Protein AF-A0A924XTL6-F1 (afdb_monomer_lite)

Structure (mmCIF, N/CA/C/O backbone):
data_AF-A0A924XTL6-F1
#
_entry.id   AF-A0A924XTL6-F1
#
loop_
_atom_site.group_PDB
_atom_site.id
_atom_site.type_symbol
_atom_site.label_atom_id
_at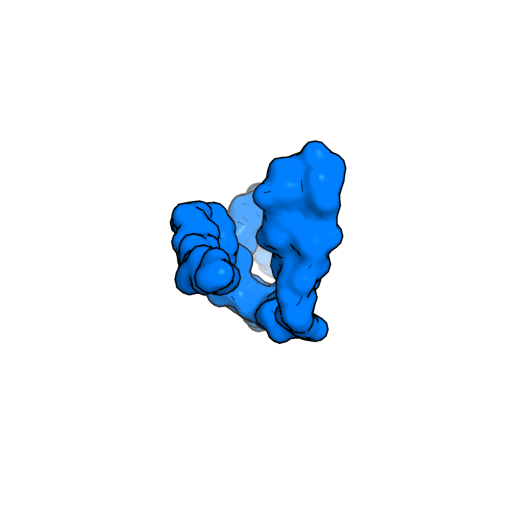om_site.label_alt_id
_atom_site.label_comp_id
_atom_site.label_asym_id
_atom_site.label_entity_id
_atom_site.label_seq_id
_atom_site.pdbx_PDB_ins_code
_atom_site.Cartn_x
_atom_site.Cartn_y
_atom_site.Cartn_z
_atom_site.occupancy
_atom_site.B_iso_or_equiv
_atom_site.auth_seq_id
_atom_site.auth_comp_id
_atom_site.auth_asym_id
_atom_site.auth_atom_id
_atom_site.pdbx_PDB_model_num
ATOM 1 N N . ARG A 1 1 ? 21.742 -15.643 -13.964 1.00 49.38 1 ARG A N 1
ATOM 2 C CA . ARG A 1 1 ? 21.197 -16.119 -12.668 1.00 49.38 1 ARG A CA 1
ATOM 3 C C . ARG A 1 1 ? 20.421 -14.956 -12.063 1.00 49.38 1 ARG A C 1
ATOM 5 O O . ARG A 1 1 ? 21.058 -13.995 -11.662 1.00 49.38 1 A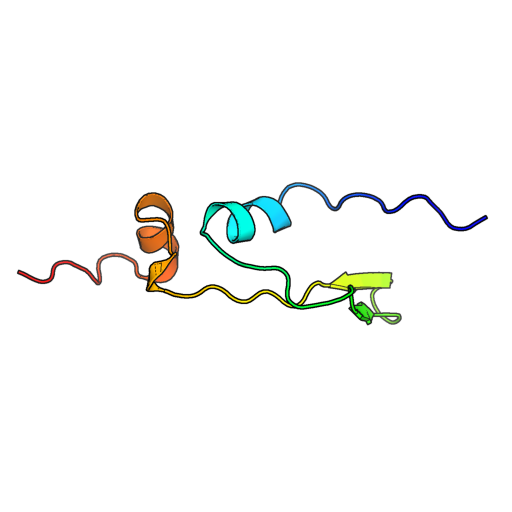RG A O 1
ATOM 12 N N . VAL A 1 2 ? 19.088 -14.992 -12.093 1.00 47.59 2 VAL A N 1
ATOM 13 C CA . VAL A 1 2 ? 18.256 -13.954 -11.458 1.00 47.59 2 VAL A CA 1
ATOM 14 C C . VAL A 1 2 ? 18.434 -14.099 -9.941 1.00 47.59 2 VAL A C 1
ATOM 16 O O . VAL A 1 2 ? 18.324 -15.227 -9.451 1.00 47.59 2 VAL A O 1
ATOM 19 N N . PRO A 1 3 ? 18.810 -13.044 -9.201 1.00 52.19 3 PRO A N 1
ATOM 20 C CA . PRO A 1 3 ? 18.904 -13.131 -7.750 1.00 52.19 3 PRO A CA 1
ATOM 21 C C . PRO A 1 3 ? 17.527 -13.479 -7.171 1.00 52.19 3 PRO A C 1
ATOM 23 O O . PRO A 1 3 ? 16.501 -13.030 -7.678 1.00 52.19 3 PRO A O 1
ATOM 26 N N . ALA A 1 4 ? 17.500 -14.308 -6.124 1.00 56.78 4 ALA A N 1
ATOM 27 C CA . ALA A 1 4 ? 16.268 -14.587 -5.394 1.00 56.78 4 ALA A CA 1
ATOM 28 C C . ALA A 1 4 ? 15.645 -13.258 -4.923 1.00 56.78 4 ALA A C 1
ATOM 30 O O . ALA A 1 4 ? 16.410 -12.359 -4.554 1.00 56.78 4 ALA A O 1
ATOM 31 N N . PRO A 1 5 ? 14.304 -13.111 -4.913 1.00 53.06 5 PRO A N 1
ATOM 32 C CA . PRO A 1 5 ? 13.674 -11.872 -4.486 1.00 53.06 5 PRO A CA 1
ATOM 33 C C . PRO A 1 5 ? 14.128 -11.574 -3.060 1.00 53.06 5 PRO A C 1
ATOM 35 O O . PRO A 1 5 ? 13.784 -12.293 -2.119 1.00 53.06 5 PRO A O 1
ATOM 38 N N . GLN A 1 6 ? 14.945 -10.538 -2.896 1.00 57.75 6 GLN A N 1
ATOM 39 C CA . GLN A 1 6 ? 15.307 -10.031 -1.585 1.00 57.75 6 GLN A CA 1
ATOM 40 C C . GLN A 1 6 ? 14.020 -9.465 -0.993 1.00 57.75 6 GLN A C 1
ATOM 42 O O . GLN A 1 6 ? 13.554 -8.393 -1.376 1.00 57.75 6 GLN A O 1
ATOM 47 N N . VAL A 1 7 ? 13.384 -10.246 -0.117 1.00 54.47 7 VAL A N 1
ATOM 48 C CA . VAL A 1 7 ? 12.201 -9.824 0.631 1.00 54.47 7 VAL A CA 1
ATOM 49 C C . VAL A 1 7 ? 12.586 -8.546 1.366 1.00 54.47 7 VAL A C 1
ATOM 51 O O . VAL A 1 7 ? 13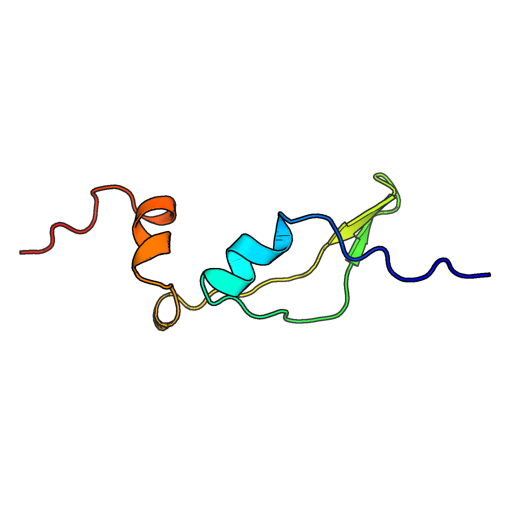.375 -8.580 2.310 1.00 54.47 7 VAL A O 1
ATOM 54 N N . ALA A 1 8 ? 12.081 -7.416 0.868 1.00 52.03 8 ALA A N 1
ATOM 55 C CA . ALA A 1 8 ? 12.506 -6.102 1.310 1.00 52.03 8 ALA A CA 1
ATOM 56 C C . ALA A 1 8 ? 12.349 -5.951 2.836 1.00 52.03 8 ALA A C 1
ATOM 58 O O . ALA A 1 8 ? 11.363 -6.423 3.422 1.00 52.03 8 ALA A O 1
ATOM 59 N N . PRO A 1 9 ? 13.322 -5.296 3.485 1.00 51.88 9 PRO A N 1
ATOM 60 C CA . PRO A 1 9 ? 13.421 -5.196 4.930 1.00 51.88 9 PRO A CA 1
ATOM 61 C C . PRO A 1 9 ? 12.217 -4.433 5.470 1.00 51.88 9 PRO A C 1
ATOM 63 O O . PRO A 1 9 ? 11.969 -3.326 5.027 1.00 51.88 9 PRO A O 1
ATOM 66 N N . GLN A 1 10 ? 11.496 -5.043 6.417 1.00 56.72 10 GLN A N 1
ATOM 67 C CA . GLN A 1 10 ? 10.641 -4.482 7.486 1.00 56.72 10 GLN A CA 1
ATOM 68 C C . GLN A 1 10 ? 9.578 -3.400 7.148 1.00 56.72 10 GLN A C 1
ATOM 70 O O . GLN A 1 10 ? 8.458 -3.501 7.649 1.00 56.72 10 GLN A O 1
ATOM 75 N N . GLN A 1 11 ? 9.860 -2.437 6.272 1.00 56.12 11 GLN A N 1
ATOM 76 C CA . GLN A 1 11 ? 9.037 -1.294 5.870 1.00 56.12 11 GLN A CA 1
ATOM 77 C C . GLN A 1 11 ? 7.696 -1.698 5.245 1.00 56.12 11 GLN A C 1
ATOM 79 O O . GLN A 1 11 ? 6.658 -1.123 5.561 1.00 56.12 11 GLN A O 1
ATOM 84 N N . ARG A 1 12 ? 7.660 -2.764 4.433 1.00 57.59 12 ARG A N 1
ATOM 85 C CA . ARG A 1 12 ? 6.403 -3.229 3.810 1.00 57.59 12 ARG A CA 1
ATOM 86 C C . ARG A 1 12 ? 5.451 -3.909 4.799 1.00 57.59 12 ARG A C 1
ATOM 88 O O . ARG A 1 12 ? 4.245 -3.956 4.569 1.00 57.59 12 ARG A O 1
ATOM 95 N N . ARG A 1 13 ? 5.960 -4.416 5.931 1.00 74.06 13 ARG A N 1
ATOM 96 C CA . ARG A 1 13 ? 5.121 -5.111 6.924 1.00 74.06 13 ARG A CA 1
ATOM 97 C C . ARG A 1 13 ? 4.148 -4.161 7.615 1.00 74.06 13 ARG A C 1
ATOM 99 O O . ARG A 1 13 ? 3.103 -4.627 8.053 1.00 74.06 13 ARG A O 1
ATOM 106 N N . GLY A 1 14 ? 4.473 -2.870 7.716 1.00 84.62 14 GLY A N 1
ATOM 107 C CA . GLY A 1 14 ? 3.616 -1.873 8.364 1.00 84.62 14 GLY A CA 1
ATOM 108 C C . GLY A 1 14 ? 2.237 -1.791 7.713 1.00 84.62 14 GLY A C 1
ATOM 109 O O . GLY A 1 14 ? 1.232 -2.020 8.379 1.00 84.62 14 GLY A O 1
ATOM 110 N N . TYR A 1 15 ? 2.193 -1.584 6.396 1.00 86.69 15 TYR A N 1
ATOM 111 C CA . TYR A 1 15 ? 0.941 -1.454 5.645 1.00 86.69 15 TYR A CA 1
ATOM 112 C C . TYR A 1 15 ? 0.124 -2.747 5.616 1.00 86.69 15 TYR A C 1
ATOM 114 O O . TYR A 1 15 ? -1.088 -2.720 5.821 1.00 86.69 15 TYR A O 1
ATOM 122 N N . LEU A 1 16 ? 0.782 -3.900 5.468 1.00 89.38 16 LEU A N 1
ATOM 123 C CA . LEU A 1 16 ? 0.091 -5.192 5.526 1.00 89.38 16 LEU A CA 1
ATOM 124 C C . LEU A 1 16 ? -0.506 -5.448 6.918 1.00 89.38 16 LEU A C 1
ATOM 126 O O . LEU A 1 16 ? -1.647 -5.882 7.041 1.00 89.38 16 LEU A O 1
ATOM 130 N N . ARG A 1 17 ? 0.223 -5.106 7.989 1.00 87.69 17 ARG A N 1
ATOM 131 C CA . ARG A 1 17 ? -0.288 -5.177 9.371 1.00 87.69 17 ARG A CA 1
ATOM 132 C C . ARG A 1 17 ? -1.382 -4.148 9.654 1.00 87.69 17 ARG A C 1
ATOM 134 O O . ARG A 1 17 ? -2.184 -4.378 10.563 1.00 87.69 17 ARG A O 1
ATOM 141 N N . ALA A 1 18 ? -1.387 -3.026 8.938 1.00 89.50 18 ALA A N 1
ATOM 142 C CA . ALA A 1 18 ? -2.437 -2.019 9.002 1.00 89.50 18 ALA A CA 1
ATOM 143 C C . ALA A 1 18 ? -3.724 -2.475 8.301 1.00 89.50 18 ALA A C 1
ATOM 145 O O . ALA A 1 18 ? -4.779 -1.982 8.675 1.00 89.50 18 ALA A O 1
ATOM 146 N N . GLY A 1 19 ? -3.648 -3.444 7.381 1.00 91.25 19 GLY A N 1
ATOM 147 C CA . GLY A 1 19 ? -4.806 -4.048 6.712 1.00 91.25 19 GLY A CA 1
ATOM 148 C C . GLY A 1 19 ? -4.771 -3.991 5.183 1.00 91.25 19 GLY A C 1
ATOM 149 O O . GLY A 1 19 ? -5.754 -4.387 4.554 1.00 91.25 19 GLY A O 1
ATOM 150 N N . ALA A 1 20 ? -3.671 -3.506 4.597 1.00 93.56 20 ALA A N 1
ATOM 151 C CA . ALA A 1 20 ? -3.553 -3.279 3.163 1.00 93.56 20 ALA A CA 1
ATOM 152 C C . ALA A 1 20 ? -3.430 -4.583 2.358 1.00 93.56 20 ALA A C 1
ATOM 154 O O . ALA A 1 20 ? -2.945 -5.603 2.855 1.00 93.56 20 ALA A O 1
ATOM 155 N N . TRP A 1 21 ? -3.819 -4.516 1.090 1.00 94.06 21 TRP A N 1
ATOM 156 C CA . TRP A 1 21 ? -3.673 -5.566 0.089 1.00 94.06 21 TRP A CA 1
ATOM 157 C C . TRP A 1 21 ? -2.586 -5.220 -0.914 1.00 94.06 21 TRP A C 1
ATOM 159 O O . TRP A 1 21 ? -2.393 -4.052 -1.231 1.00 94.06 21 TRP A O 1
ATOM 169 N N . ILE A 1 22 ? -1.917 -6.248 -1.433 1.00 93.31 22 ILE A N 1
ATOM 170 C CA . ILE A 1 22 ? -1.076 -6.130 -2.624 1.00 93.31 22 ILE A CA 1
ATOM 171 C C . ILE A 1 22 ? -1.982 -6.295 -3.838 1.00 93.31 22 ILE A C 1
ATOM 173 O O . ILE A 1 22 ? -2.718 -7.275 -3.931 1.00 93.31 22 ILE A O 1
ATOM 177 N N . CYS A 1 23 ? -1.919 -5.338 -4.753 1.00 94.19 23 CYS A N 1
ATOM 178 C CA . CYS A 1 23 ? -2.845 -5.246 -5.876 1.00 94.19 23 CYS A CA 1
ATOM 179 C C . CYS A 1 23 ? -2.204 -5.587 -7.228 1.00 94.19 23 CYS A C 1
ATOM 181 O O . CYS A 1 23 ? -2.815 -5.348 -8.264 1.00 94.19 23 CYS A O 1
ATOM 183 N N . GLY A 1 24 ? -0.992 -6.144 -7.235 1.00 90.88 24 GLY A N 1
ATOM 184 C CA . GLY A 1 24 ? -0.330 -6.561 -8.465 1.00 90.88 24 GLY A CA 1
ATOM 185 C C . GLY A 1 24 ? 1.119 -6.983 -8.269 1.00 90.88 24 GLY A C 1
ATOM 186 O O . GLY A 1 24 ? 1.624 -7.073 -7.145 1.00 90.88 24 GLY A O 1
ATOM 187 N N . GLU A 1 25 ? 1.769 -7.240 -9.398 1.00 91.38 25 GLU A N 1
ATOM 188 C CA . GLU A 1 25 ? 3.207 -7.469 -9.477 1.00 91.38 25 GLU A CA 1
ATOM 189 C C . GLU A 1 25 ? 3.987 -6.197 -9.112 1.00 91.38 25 GLU A C 1
ATOM 191 O O . GLU A 1 25 ? 3.465 -5.085 -9.244 1.00 91.38 25 GLU A O 1
ATOM 196 N N . PRO A 1 26 ? 5.228 -6.334 -8.620 1.00 90.06 26 PRO A N 1
ATOM 197 C CA . PRO A 1 26 ? 6.045 -5.174 -8.323 1.00 90.06 26 PRO A CA 1
ATOM 198 C C . PRO A 1 26 ? 6.441 -4.423 -9.600 1.00 90.06 26 PRO A C 1
ATOM 200 O O . PRO A 1 26 ? 6.890 -5.029 -10.572 1.00 90.06 26 PRO A O 1
ATOM 203 N N . ALA A 1 27 ? 6.348 -3.098 -9.566 1.00 91.06 27 ALA A N 1
ATOM 204 C CA . ALA A 1 27 ? 6.874 -2.225 -10.604 1.00 91.06 27 ALA A CA 1
ATOM 205 C C . ALA A 1 27 ? 8.379 -2.028 -10.384 1.00 91.06 27 ALA A C 1
ATOM 207 O O . ALA A 1 27 ? 8.792 -1.600 -9.307 1.00 91.06 27 ALA A O 1
ATOM 208 N N . LEU A 1 28 ? 9.192 -2.366 -11.388 1.00 91.44 28 LEU A N 1
ATOM 209 C CA . LEU A 1 28 ? 10.627 -2.091 -11.382 1.00 91.44 28 LEU A CA 1
ATOM 210 C C . LEU A 1 28 ? 10.856 -0.632 -11.774 1.00 91.44 28 LEU A C 1
ATOM 212 O O . LEU A 1 28 ? 10.421 -0.215 -12.846 1.00 91.44 28 LEU A O 1
ATOM 216 N N . ASP A 1 29 ? 11.588 0.093 -10.940 1.00 88.25 29 ASP A N 1
ATOM 217 C CA . ASP A 1 29 ? 12.133 1.404 -11.254 1.00 88.25 29 ASP A CA 1
ATOM 218 C C . ASP A 1 29 ? 13.626 1.259 -11.616 1.00 88.25 29 ASP A C 1
ATOM 220 O O . ASP A 1 29 ? 14.456 0.996 -10.734 1.00 88.25 29 ASP A O 1
ATOM 224 N N . PRO A 1 30 ? 13.997 1.377 -12.908 1.00 88.56 30 PRO A N 1
ATOM 225 C CA . PRO A 1 30 ? 15.379 1.216 -13.349 1.00 88.56 30 PRO A CA 1
ATOM 226 C C . PRO A 1 30 ? 16.307 2.348 -12.905 1.00 88.56 30 PRO A C 1
ATOM 228 O O . PRO A 1 30 ? 17.509 2.115 -12.794 1.00 88.56 30 PRO A O 1
ATOM 231 N N . GLU A 1 31 ? 15.781 3.554 -12.671 1.00 95.00 31 GLU A N 1
ATOM 232 C CA . GLU A 1 31 ? 16.593 4.716 -12.289 1.00 95.00 31 GLU A CA 1
ATOM 233 C C . GLU A 1 31 ? 17.129 4.553 -10.863 1.00 95.00 31 GLU A C 1
ATOM 235 O O . GLU A 1 31 ? 18.283 4.877 -10.578 1.00 95.00 31 GLU A O 1
ATOM 240 N N . PHE A 1 32 ? 16.320 3.956 -9.988 1.00 86.94 32 PHE A N 1
ATOM 241 C CA . PHE A 1 32 ? 16.655 3.751 -8.580 1.00 86.94 32 PHE A CA 1
ATOM 242 C C . PHE A 1 32 ? 17.056 2.307 -8.248 1.00 86.94 32 PHE A C 1
ATOM 244 O O . PHE A 1 32 ? 17.504 2.035 -7.132 1.00 86.94 32 PHE A O 1
ATOM 251 N N . ASN A 1 33 ? 16.940 1.380 -9.209 1.00 87.31 33 ASN A N 1
ATOM 252 C CA . ASN A 1 33 ? 17.149 -0.058 -9.012 1.00 87.31 33 ASN A CA 1
ATOM 253 C C . ASN A 1 33 ? 16.292 -0.604 -7.849 1.00 87.31 33 ASN A C 1
ATOM 255 O O . ASN A 1 33 ? 16.747 -1.399 -7.018 1.00 87.31 33 ASN A O 1
ATOM 259 N N . THR A 1 34 ? 15.041 -0.147 -7.778 1.00 85.75 34 THR A N 1
ATOM 260 C CA . THR A 1 34 ? 14.066 -0.523 -6.748 1.00 85.75 34 THR A CA 1
ATOM 261 C C . THR A 1 34 ? 12.843 -1.178 -7.362 1.00 85.75 34 THR A C 1
ATOM 263 O O . THR A 1 34 ? 12.566 -1.056 -8.549 1.00 85.75 34 THR A O 1
ATOM 266 N N . ALA A 1 35 ? 12.106 -1.915 -6.536 1.00 89.50 35 ALA A N 1
ATOM 267 C CA . ALA A 1 35 ? 10.852 -2.526 -6.935 1.00 89.50 35 ALA A CA 1
ATOM 268 C C . ALA A 1 35 ? 9.764 -2.164 -5.924 1.00 89.50 35 ALA A C 1
ATOM 270 O O . ALA A 1 35 ? 9.913 -2.463 -4.730 1.00 89.50 35 ALA A O 1
ATOM 271 N N . ASP A 1 36 ? 8.674 -1.575 -6.400 1.00 85.81 36 ASP A N 1
ATOM 272 C CA . ASP A 1 36 ? 7.574 -1.088 -5.570 1.00 85.81 36 ASP A CA 1
ATOM 273 C C . ASP A 1 36 ? 6.296 -1.881 -5.799 1.00 85.81 36 ASP A C 1
ATOM 275 O O . ASP A 1 36 ? 6.018 -2.356 -6.894 1.00 85.81 36 ASP A O 1
ATOM 279 N N . PHE A 1 37 ? 5.505 -2.044 -4.741 1.00 89.69 37 PHE A N 1
ATOM 280 C CA . PHE A 1 37 ? 4.222 -2.735 -4.814 1.00 89.69 37 PHE A CA 1
ATOM 281 C C . PHE A 1 37 ? 3.089 -1.723 -4.753 1.00 89.69 37 PHE A C 1
ATOM 283 O O . PHE A 1 37 ? 3.068 -0.867 -3.867 1.00 89.69 37 PHE A O 1
ATOM 290 N N . PHE A 1 38 ? 2.101 -1.883 -5.630 1.00 91.31 38 PHE A N 1
ATOM 291 C CA . PHE A 1 38 ? 0.840 -1.169 -5.495 1.00 91.31 38 PHE A CA 1
ATOM 292 C C . PHE A 1 38 ? 0.036 -1.761 -4.327 1.00 91.31 38 PHE A C 1
ATOM 294 O O . PHE A 1 38 ? -0.284 -2.955 -4.326 1.00 91.31 38 PHE A O 1
ATOM 301 N N . LEU A 1 39 ? -0.253 -0.930 -3.319 1.00 93.00 39 LEU A N 1
ATOM 302 C CA . LEU A 1 39 ? -0.994 -1.314 -2.120 1.00 93.00 39 LEU A CA 1
ATOM 303 C C . LEU A 1 39 ? -2.328 -0.568 -2.025 1.00 93.00 39 LEU A C 1
ATOM 305 O O . LEU A 1 39 ? -2.367 0.649 -2.196 1.00 93.00 39 LEU A O 1
ATOM 309 N N . LEU A 1 40 ? -3.393 -1.277 -1.650 1.00 94.38 40 LEU A N 1
ATOM 310 C CA . LEU A 1 40 ? -4.699 -0.691 -1.332 1.00 94.38 40 LEU A CA 1
ATOM 311 C C . LEU A 1 40 ? -5.032 -0.922 0.144 1.00 94.38 40 LEU A C 1
ATOM 313 O O . LEU A 1 40 ? -5.036 -2.064 0.595 1.00 94.38 40 LEU A O 1
ATOM 317 N N . LEU A 1 41 ? -5.344 0.138 0.894 1.00 92.69 41 LEU A N 1
ATOM 318 C CA . LEU A 1 41 ? -5.760 0.058 2.299 1.00 92.69 41 LEU A CA 1
ATOM 319 C C . LEU A 1 41 ? -7.202 0.556 2.463 1.00 92.69 41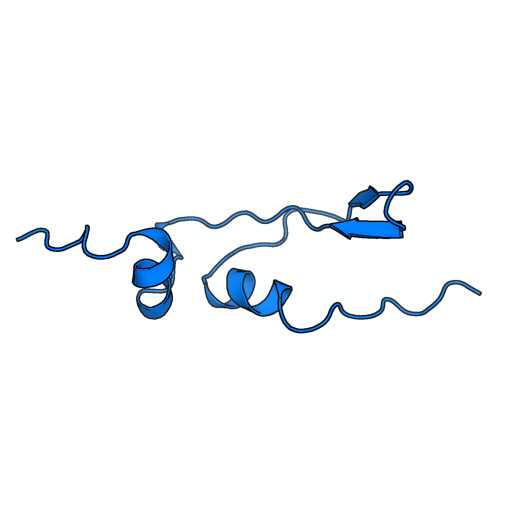 LEU A C 1
ATOM 321 O O . LEU A 1 41 ? -7.415 1.758 2.624 1.00 92.69 41 LEU A O 1
ATOM 325 N N . PRO A 1 42 ? -8.200 -0.346 2.443 1.00 92.75 42 PRO A N 1
ATOM 326 C CA . PRO A 1 42 ? -9.570 0.019 2.777 1.00 92.75 42 PRO A CA 1
ATOM 327 C C . PRO A 1 42 ? -9.645 0.520 4.223 1.00 92.75 42 PRO A C 1
ATOM 329 O O . PRO A 1 42 ? -9.152 -0.150 5.133 1.00 92.75 42 PRO A O 1
ATOM 332 N N . LEU A 1 43 ? -10.275 1.676 4.454 1.00 90.00 43 LEU A N 1
ATOM 333 C CA . LEU A 1 43 ? -10.353 2.272 5.796 1.00 90.00 43 LEU A CA 1
ATOM 334 C C . LEU A 1 43 ? -11.101 1.385 6.799 1.00 90.00 43 LEU A C 1
ATOM 336 O O . LEU A 1 43 ? -10.719 1.326 7.961 1.00 90.00 43 LEU A O 1
ATOM 340 N N . GLU A 1 44 ? -12.093 0.621 6.343 1.00 90.69 44 GLU A N 1
ATOM 341 C CA . GLU A 1 44 ? -12.804 -0.381 7.153 1.00 90.69 44 GLU A CA 1
ATOM 342 C C . GLU A 1 44 ? -11.889 -1.505 7.680 1.00 90.69 44 GLU A C 1
ATOM 344 O O . GLU A 1 44 ? -12.189 -2.143 8.687 1.00 90.69 44 GLU A O 1
ATOM 349 N N . ARG A 1 45 ? -10.751 -1.744 7.016 1.00 89.69 45 ARG A N 1
ATOM 350 C CA . ARG A 1 45 ? -9.744 -2.736 7.416 1.00 89.69 45 ARG A CA 1
ATOM 351 C C . ARG A 1 45 ? -8.612 -2.120 8.220 1.00 89.69 45 ARG A C 1
ATOM 353 O O . ARG A 1 45 ? -7.742 -2.861 8.686 1.00 89.69 45 ARG A O 1
ATOM 360 N N . LEU A 1 46 ? -8.595 -0.793 8.362 1.00 91.06 46 LEU A N 1
ATOM 361 C CA . LEU A 1 46 ? -7.533 -0.109 9.069 1.00 91.06 46 LEU A CA 1
ATOM 362 C C . LEU A 1 46 ? -7.551 -0.531 10.533 1.00 91.06 46 LEU A C 1
ATOM 364 O O . LEU A 1 46 ? -8.454 -0.196 11.299 1.00 91.06 46 LEU A O 1
ATOM 368 N N . ALA A 1 47 ? -6.516 -1.260 10.937 1.00 84.94 47 ALA A N 1
ATOM 369 C CA . ALA A 1 47 ? -6.408 -1.719 12.307 1.00 84.94 47 ALA A CA 1
ATOM 370 C C . ALA A 1 47 ? -6.397 -0.513 13.276 1.00 84.94 47 ALA A C 1
ATOM 372 O O . ALA A 1 47 ? -5.540 0.363 13.120 1.00 84.94 47 ALA A O 1
ATOM 373 N N . PRO A 1 48 ? -7.242 -0.491 14.328 1.00 81.81 48 PRO A N 1
ATOM 374 C CA . PRO A 1 48 ? -7.395 0.667 15.220 1.00 81.81 48 PRO A CA 1
ATOM 375 C C . PRO A 1 48 ? -6.081 1.168 15.834 1.00 81.81 48 PRO A C 1
ATOM 377 O O . PRO A 1 48 ? -5.858 2.367 15.973 1.00 81.81 48 PRO A O 1
ATOM 380 N N . ARG A 1 49 ? -5.155 0.245 16.130 1.00 82.44 49 ARG A N 1
ATOM 381 C CA . ARG A 1 49 ? -3.809 0.566 16.637 1.00 82.44 49 ARG A CA 1
ATOM 382 C C . ARG A 1 49 ? -2.973 1.418 15.674 1.00 82.44 49 ARG A C 1
ATOM 384 O O . ARG A 1 49 ? -2.135 2.185 16.127 1.00 82.44 49 ARG A O 1
ATOM 391 N N . HIS A 1 50 ? -3.196 1.283 14.367 1.00 83.19 50 HIS A N 1
ATOM 392 C CA . HIS A 1 50 ? -2.499 2.046 13.331 1.00 83.19 50 HIS A CA 1
ATOM 393 C C . HIS A 1 50 ? -3.283 3.284 12.891 1.00 83.19 50 HIS A C 1
ATOM 395 O O . HIS A 1 50 ? -2.676 4.208 12.359 1.00 83.19 50 HIS A O 1
ATOM 401 N N . ALA A 1 51 ? -4.593 3.347 13.151 1.0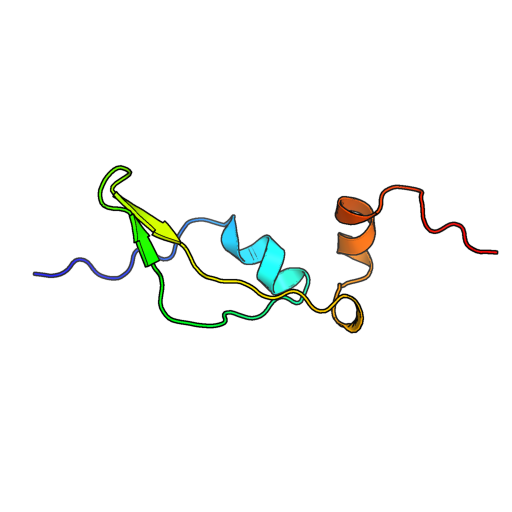0 81.38 51 ALA A N 1
ATOM 402 C CA . ALA A 1 51 ? -5.427 4.500 12.812 1.00 81.38 51 ALA A CA 1
ATOM 403 C C . ALA A 1 51 ? -4.887 5.813 13.400 1.00 81.38 51 ALA A C 1
ATOM 405 O O . ALA A 1 51 ? -4.894 6.832 12.720 1.00 81.38 51 ALA A O 1
ATOM 406 N N . ARG A 1 52 ? -4.307 5.773 14.606 1.00 79.44 52 ARG A N 1
ATOM 407 C CA . ARG A 1 52 ? -3.642 6.930 15.234 1.00 79.44 52 ARG A CA 1
ATOM 408 C C . ARG A 1 52 ? -2.493 7.517 14.408 1.00 79.44 52 ARG A C 1
ATOM 410 O O . ARG A 1 52 ? -2.284 8.721 14.457 1.00 79.44 52 ARG A O 1
ATOM 417 N N . HIS A 1 53 ? -1.760 6.700 13.650 1.00 79.56 53 HIS A N 1
ATOM 418 C CA . HIS A 1 53 ? -0.671 7.193 12.800 1.00 79.56 53 HIS A CA 1
ATOM 419 C C . HIS A 1 53 ? -1.177 7.898 11.539 1.00 79.56 53 HIS A C 1
ATOM 421 O O . HIS A 1 53 ? -0.510 8.806 11.058 1.00 79.56 53 HIS A O 1
ATOM 427 N N . PHE A 1 54 ? -2.343 7.500 11.022 1.00 7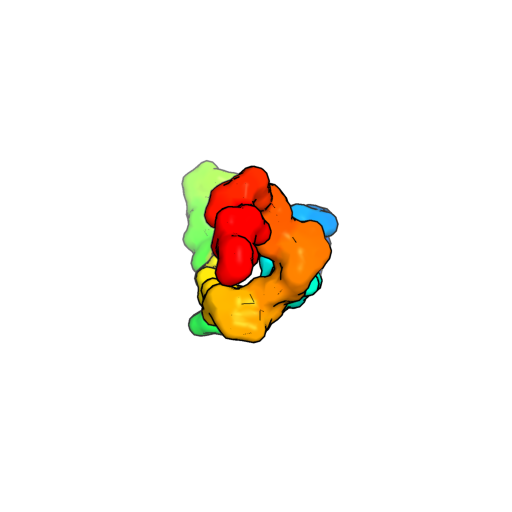6.69 54 PHE A N 1
ATOM 428 C CA . PHE A 1 54 ? -2.932 8.094 9.818 1.00 76.69 54 PHE A CA 1
ATOM 429 C C . PHE A 1 54 ? -3.858 9.276 10.126 1.00 76.69 54 PHE A C 1
ATOM 431 O O . PHE A 1 54 ? -3.942 10.204 9.329 1.00 76.69 54 PHE A O 1
ATOM 438 N N . PHE A 1 55 ? -4.540 9.248 11.275 1.00 79.12 55 PHE A N 1
ATOM 439 C CA . PHE A 1 55 ? -5.601 10.197 11.621 1.00 79.12 55 PHE A CA 1
ATOM 440 C C . PHE A 1 55 ? -5.317 11.048 12.868 1.00 79.12 55 PHE A C 1
ATOM 442 O O . PHE A 1 55 ? -6.124 11.909 13.203 1.00 79.12 55 PHE A O 1
ATOM 449 N N . GLY A 1 56 ? -4.193 10.858 13.567 1.00 69.88 56 GLY A N 1
ATOM 450 C CA . GLY A 1 56 ? -3.851 11.656 14.753 1.00 69.88 56 GLY A CA 1
ATOM 451 C C . GLY A 1 56 ? -4.933 11.639 15.851 1.00 69.88 56 GLY A C 1
ATOM 452 O O . GLY A 1 56 ? -5.616 10.636 16.052 1.00 69.88 56 GLY A O 1
ATOM 453 N N . GLU A 1 57 ? -5.096 12.763 16.559 1.00 59.91 57 GLU A N 1
ATOM 454 C CA . GLU A 1 57 ? -6.147 13.029 17.571 1.00 59.91 57 GLU A CA 1
ATOM 455 C C . GLU A 1 57 ? -7.533 13.335 16.952 1.00 59.91 57 GLU A C 1
ATOM 457 O O . GLU A 1 57 ? -8.450 13.758 17.650 1.00 59.91 57 GLU A O 1
ATOM 462 N N . VAL A 1 58 ? -7.726 13.157 15.640 1.00 55.28 58 VAL A N 1
ATOM 463 C CA . VAL A 1 58 ? -8.926 13.661 14.937 1.00 55.28 58 VAL A CA 1
ATOM 464 C C . VAL A 1 58 ? -10.180 12.809 15.197 1.00 55.28 58 VAL A C 1
ATOM 466 O O . VAL A 1 58 ? -11.290 13.218 14.878 1.00 55.28 58 VAL A O 1
ATOM 469 N N . LEU A 1 59 ? -10.051 11.655 15.858 1.00 54.38 59 LEU A N 1
ATOM 470 C CA . LEU A 1 59 ? -11.184 10.789 16.203 1.00 54.38 59 LEU A CA 1
ATOM 471 C C . LEU A 1 59 ? -11.498 10.806 17.708 1.00 54.38 59 LEU A C 1
ATOM 473 O O . LEU A 1 59 ? -11.563 9.763 18.354 1.00 54.38 59 LEU A O 1
ATOM 477 N N . ARG A 1 60 ? -11.738 11.997 18.269 1.00 50.38 60 ARG A N 1
ATOM 478 C CA . ARG A 1 60 ? -12.714 12.158 19.363 1.00 50.38 60 ARG A CA 1
ATOM 479 C C . ARG A 1 60 ? -14.041 12.578 18.742 1.00 50.38 60 ARG A C 1
ATOM 481 O O . ARG A 1 60 ? -14.437 13.733 18.833 1.00 50.38 60 ARG A O 1
ATOM 488 N N . VAL A 1 61 ? -14.697 11.649 18.058 1.00 49.69 61 VAL A N 1
ATOM 489 C CA . VAL A 1 61 ? -16.123 11.819 17.773 1.00 49.69 61 VAL A CA 1
ATOM 490 C C . VAL A 1 61 ? -16.848 11.361 19.034 1.00 49.69 61 VAL A C 1
ATOM 492 O O . VAL A 1 61 ? -16.586 10.259 19.518 1.00 49.69 61 VAL A O 1
ATOM 495 N N . GLY A 1 62 ? -17.613 12.285 19.619 1.00 45.59 62 GLY A N 1
ATOM 496 C CA . GLY A 1 62 ? -18.456 12.041 20.789 1.00 45.59 62 GLY A CA 1
ATOM 497 C C . GLY A 1 62 ? -19.536 11.002 20.542 1.00 45.59 62 GLY A C 1
ATOM 498 O O . GLY A 1 62 ? -19.822 10.706 19.360 1.00 45.59 62 GLY A O 1
#

Sequence (62 aa):
RVPAPQVAPQQRRGYLRAGAWICGEPALDPEFNTADFFLLLPLERLAPRHARHFFGEVLRVG

Secondary structure (DSSP, 8-state):
-PPP-----SHHHHHHHHT-EE-SSPEEETTTTEEE--EE--GGG--HHHHHHHHTT-----

Foldseek 3Di:
DPDDPPPDPDPVVLQVVQQKDFDDFWDQDPVVRDTHTDIDDDPVRGDPVCVCVVQPPNPPPD

pLDDT: mean 77.66, std 16.38, range [45.59, 95.0]

Radius of gyration: 15.45 Å; chains: 1; bounding box: 40×30×34 Å